Protein AF-A0A3D4PJE5-F1 (afdb_monomer_lite)

Radius of gyration: 30.34 Å; chains: 1; bounding box: 93×78×25 Å

Structure (mmCIF, N/CA/C/O backbone):
data_AF-A0A3D4PJE5-F1
#
_entry.id   AF-A0A3D4PJE5-F1
#
loop_
_atom_site.group_PDB
_atom_site.id
_atom_site.type_symbol
_atom_site.label_atom_id
_atom_site.label_alt_id
_atom_site.label_comp_id
_atom_site.label_asym_id
_atom_site.label_entity_id
_atom_site.label_seq_id
_atom_site.pdbx_PDB_ins_code
_atom_site.Cartn_x
_atom_site.Cartn_y
_atom_site.Cartn_z
_atom_site.occupancy
_atom_site.B_iso_or_equiv
_atom_site.auth_seq_id
_atom_site.auth_comp_id
_atom_site.auth_asym_id
_atom_site.auth_atom_id
_atom_site.pdbx_PDB_model_num
ATOM 1 N N . GLY A 1 1 ? 74.291 58.684 -6.060 1.00 41.53 1 GLY A N 1
ATOM 2 C CA . GLY A 1 1 ? 72.983 59.245 -6.450 1.00 41.53 1 GLY A CA 1
ATOM 3 C C . GLY A 1 1 ? 72.246 58.198 -7.257 1.00 41.53 1 GLY A C 1
ATOM 4 O O . GLY A 1 1 ? 72.909 57.486 -7.990 1.00 41.53 1 GLY A O 1
ATOM 5 N N . ALA A 1 2 ? 70.943 57.998 -7.144 1.00 45.75 2 ALA A N 1
ATOM 6 C CA . ALA A 1 2 ? 69.931 58.637 -6.315 1.00 45.75 2 ALA A CA 1
ATOM 7 C C . ALA A 1 2 ? 68.849 57.582 -6.023 1.00 45.75 2 ALA A C 1
ATOM 9 O O . ALA A 1 2 ? 68.500 56.800 -6.907 1.00 45.75 2 ALA A O 1
ATOM 10 N N . SER A 1 3 ? 68.371 57.553 -4.780 1.00 49.97 3 SER A N 1
ATOM 11 C CA . SER A 1 3 ? 67.239 56.747 -4.326 1.00 49.97 3 SER A CA 1
ATOM 12 C C . SER A 1 3 ? 65.953 57.196 -5.023 1.00 49.97 3 SER A C 1
ATOM 14 O O . SER A 1 3 ? 65.677 58.392 -5.069 1.00 49.97 3 SER A O 1
ATOM 16 N N . ALA A 1 4 ? 65.163 56.249 -5.529 1.00 51.97 4 ALA A N 1
ATOM 17 C CA . ALA A 1 4 ? 63.797 56.493 -5.981 1.00 51.97 4 ALA A CA 1
ATOM 18 C C . ALA A 1 4 ? 62.817 55.839 -4.996 1.00 51.97 4 ALA A C 1
ATOM 20 O O . ALA A 1 4 ? 62.747 54.618 -4.866 1.00 51.97 4 ALA A O 1
ATOM 21 N N . GLU A 1 5 ? 62.121 56.715 -4.279 1.00 53.19 5 GLU A N 1
ATOM 22 C CA . GLU A 1 5 ? 61.043 56.495 -3.321 1.00 53.19 5 GLU A CA 1
ATOM 23 C C . GLU A 1 5 ? 59.848 55.789 -3.993 1.00 53.19 5 GLU A C 1
ATOM 25 O O . GLU A 1 5 ? 59.276 56.310 -4.950 1.00 53.19 5 GLU A O 1
ATOM 30 N N . ALA A 1 6 ? 59.464 54.602 -3.517 1.00 53.84 6 ALA A N 1
ATOM 31 C CA . ALA A 1 6 ? 58.284 53.886 -4.004 1.00 53.84 6 ALA A CA 1
ATOM 32 C C . ALA A 1 6 ? 57.027 54.323 -3.224 1.00 53.84 6 ALA A C 1
ATOM 34 O O . ALA A 1 6 ? 56.931 54.113 -2.012 1.00 53.84 6 ALA A O 1
ATOM 35 N N . GLU A 1 7 ? 56.068 54.933 -3.927 1.00 56.06 7 GLU A N 1
ATOM 36 C CA . GLU A 1 7 ? 54.749 55.357 -3.435 1.00 56.06 7 GLU A CA 1
ATOM 37 C C . GLU A 1 7 ? 53.992 54.236 -2.694 1.00 56.06 7 GLU A C 1
ATOM 39 O O . GLU A 1 7 ? 53.817 53.131 -3.209 1.00 56.06 7 GLU A O 1
ATOM 44 N N . ARG A 1 8 ? 53.461 54.532 -1.496 1.00 62.19 8 ARG A N 1
ATOM 45 C CA . ARG A 1 8 ? 52.520 53.636 -0.799 1.00 62.19 8 ARG A CA 1
ATOM 46 C C . ARG A 1 8 ? 51.089 53.797 -1.341 1.00 62.19 8 ARG A C 1
ATOM 48 O O . ARG A 1 8 ? 50.614 54.928 -1.459 1.00 62.19 8 ARG A O 1
ATOM 55 N N . PRO A 1 9 ? 50.346 52.700 -1.573 1.00 57.44 9 PRO A N 1
ATOM 56 C CA . PRO A 1 9 ? 48.986 52.757 -2.106 1.00 57.44 9 PRO A CA 1
ATOM 57 C C . PRO A 1 9 ? 47.954 53.229 -1.062 1.00 57.44 9 PRO A C 1
ATOM 59 O O . PRO A 1 9 ? 47.949 52.783 0.085 1.00 57.44 9 PRO A O 1
ATOM 62 N N . ARG A 1 10 ? 47.040 54.120 -1.477 1.00 65.94 10 ARG A N 1
ATOM 63 C CA . ARG A 1 10 ? 45.881 54.580 -0.687 1.00 65.94 10 ARG A CA 1
ATOM 64 C C . ARG A 1 10 ? 44.842 53.461 -0.539 1.00 65.94 10 ARG A C 1
ATOM 66 O O . ARG A 1 10 ? 44.382 52.915 -1.538 1.00 65.94 10 ARG A O 1
ATOM 73 N N . HIS A 1 11 ? 44.416 53.177 0.692 1.00 56.47 11 HIS A N 1
ATOM 74 C CA . HIS A 1 11 ? 43.328 52.233 0.963 1.00 56.47 11 HIS A CA 1
ATOM 75 C C . HIS A 1 11 ? 41.948 52.866 0.683 1.00 56.47 11 HIS A C 1
ATOM 77 O O . HIS A 1 11 ? 41.691 53.982 1.145 1.00 56.47 11 HIS A O 1
ATOM 83 N N . PRO A 1 12 ? 41.042 52.182 -0.040 1.00 60.84 12 PRO A N 1
ATOM 84 C CA . PRO A 1 12 ? 39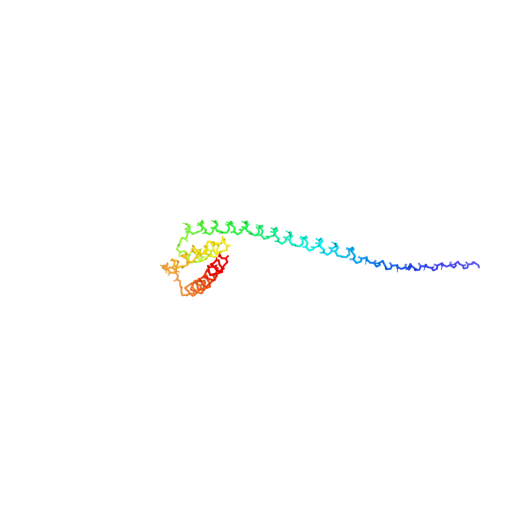.698 52.684 -0.303 1.00 60.84 12 PRO A CA 1
ATOM 85 C C . PRO A 1 12 ? 38.811 52.599 0.950 1.00 60.84 12 PRO A C 1
ATOM 87 O O . PRO A 1 12 ? 38.729 51.567 1.614 1.00 60.84 12 PRO A O 1
ATOM 90 N N . ARG A 1 13 ? 38.112 53.697 1.260 1.00 61.25 13 ARG A N 1
ATOM 91 C CA . ARG A 1 13 ? 37.075 53.763 2.298 1.00 61.25 13 ARG A CA 1
ATOM 92 C C . ARG A 1 13 ? 35.795 53.137 1.740 1.00 61.25 13 ARG A C 1
ATOM 94 O O . ARG A 1 13 ? 35.184 53.714 0.846 1.00 61.25 13 ARG A O 1
ATOM 101 N N . ILE A 1 14 ? 35.411 51.963 2.236 1.00 60.66 14 ILE A N 1
ATOM 102 C CA . ILE A 1 14 ? 34.176 51.289 1.814 1.00 60.66 14 ILE A CA 1
ATOM 103 C C . ILE A 1 14 ? 32.983 51.944 2.521 1.00 60.66 14 ILE A C 1
ATOM 105 O O . ILE A 1 14 ? 32.928 52.009 3.749 1.00 60.66 14 ILE A O 1
ATOM 109 N N . SER A 1 15 ? 32.046 52.461 1.729 1.00 60.25 15 SER A N 1
ATOM 110 C CA . SER A 1 15 ? 30.774 53.030 2.178 1.00 60.25 15 SER A CA 1
ATOM 111 C C . SER A 1 15 ? 29.750 51.909 2.356 1.00 60.25 15 SER A C 1
ATOM 113 O O . SER A 1 15 ? 29.440 51.203 1.398 1.00 60.25 15 SER A O 1
ATOM 115 N N . ASN A 1 16 ? 29.176 51.760 3.550 1.00 58.69 16 ASN A N 1
ATOM 116 C CA . ASN A 1 16 ? 28.095 50.801 3.775 1.00 58.69 16 ASN A CA 1
ATOM 117 C C . ASN A 1 16 ? 26.764 51.451 3.374 1.00 58.69 16 ASN A C 1
ATOM 119 O O . ASN A 1 16 ? 26.259 52.323 4.080 1.00 58.69 16 ASN A O 1
ATOM 123 N N . HIS A 1 17 ? 26.201 51.051 2.235 1.00 60.56 17 HIS A N 1
ATOM 124 C CA . HIS A 1 17 ? 24.864 51.478 1.826 1.00 60.56 17 HIS A CA 1
ATOM 125 C C . HIS A 1 17 ? 23.815 50.817 2.732 1.00 60.56 17 HIS A C 1
ATOM 127 O O . HIS A 1 17 ? 23.643 49.599 2.712 1.00 60.56 17 HIS A O 1
ATOM 133 N N . THR A 1 18 ? 23.110 51.611 3.538 1.00 61.50 18 THR A N 1
ATOM 134 C CA . THR A 1 18 ? 21.962 51.141 4.316 1.00 61.50 18 THR A CA 1
ATOM 135 C C . THR A 1 18 ? 20.780 50.919 3.371 1.00 61.50 18 THR A C 1
ATOM 137 O O . THR A 1 18 ? 20.267 51.847 2.747 1.00 61.50 18 THR A O 1
ATOM 140 N N . LEU A 1 19 ? 20.367 49.661 3.214 1.00 61.53 19 LEU A N 1
ATOM 141 C CA . LEU A 1 19 ? 19.192 49.295 2.422 1.00 61.53 19 LEU A CA 1
ATOM 142 C C . LEU A 1 19 ? 17.925 49.871 3.073 1.00 61.53 19 LEU A C 1
ATOM 144 O O . LEU A 1 19 ? 17.709 49.733 4.277 1.00 61.53 19 LEU A O 1
ATOM 148 N N . ASN A 1 20 ? 17.085 50.531 2.274 1.00 63.72 20 ASN A N 1
ATOM 149 C CA . ASN A 1 20 ? 15.861 51.181 2.736 1.00 63.72 20 ASN A CA 1
ATOM 150 C C . ASN A 1 20 ? 14.826 50.126 3.189 1.00 63.72 20 ASN A C 1
ATOM 152 O O . ASN A 1 20 ? 14.645 49.102 2.528 1.00 63.72 20 ASN A O 1
ATOM 156 N N . SER A 1 21 ? 14.106 50.372 4.286 1.00 63.75 21 SER A N 1
ATOM 157 C CA . SER A 1 21 ? 13.176 49.40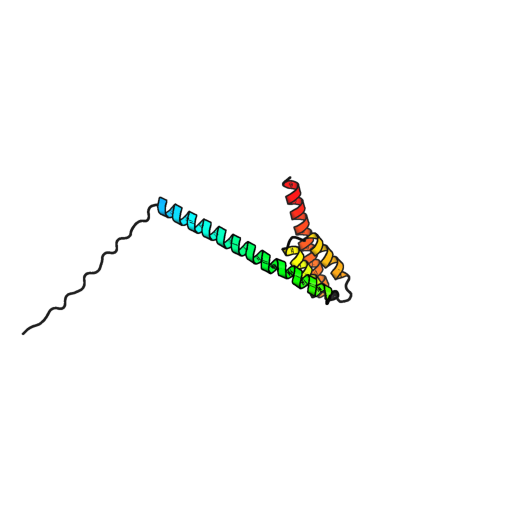1 4.895 1.00 63.75 21 SER A CA 1
ATOM 158 C C . SER A 1 21 ? 12.134 48.875 3.893 1.00 63.75 21 SER A C 1
ATOM 160 O O . SER A 1 21 ? 11.883 47.674 3.799 1.00 63.75 21 SER A O 1
ATOM 162 N N . GLN A 1 22 ? 11.622 49.755 3.026 1.00 65.81 22 GLN A N 1
ATOM 163 C CA . GLN A 1 22 ? 10.670 49.396 1.971 1.00 65.81 22 GLN A CA 1
ATOM 164 C C . GLN A 1 22 ? 11.260 48.437 0.921 1.00 65.81 22 GLN A C 1
ATOM 166 O O . GLN A 1 22 ? 10.561 47.552 0.427 1.00 65.81 22 GLN A O 1
ATOM 171 N N . THR A 1 23 ? 12.546 48.581 0.582 1.00 70.88 23 THR A N 1
ATOM 172 C CA . THR A 1 23 ? 13.227 47.651 -0.333 1.00 70.88 23 THR A CA 1
ATOM 173 C C . THR A 1 23 ? 13.439 46.281 0.307 1.00 70.88 23 THR A C 1
ATOM 175 O O . THR A 1 23 ? 13.254 45.271 -0.368 1.00 70.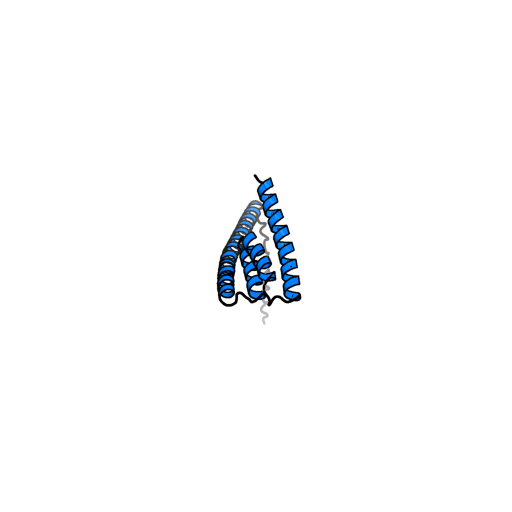88 23 THR A O 1
ATOM 178 N N . SER A 1 24 ? 13.698 46.227 1.616 1.00 69.69 24 SER A N 1
ATOM 179 C CA . SER A 1 24 ? 13.847 44.973 2.365 1.00 69.69 24 SER A CA 1
ATOM 180 C C . SER A 1 24 ? 12.547 44.163 2.410 1.00 69.69 24 SER A C 1
ATOM 182 O O . SER A 1 24 ? 12.573 42.959 2.165 1.00 69.69 24 SER A O 1
ATOM 184 N N . PHE A 1 25 ? 11.396 44.816 2.624 1.00 77.62 25 PHE A N 1
ATOM 185 C CA . PHE A 1 25 ? 10.089 44.143 2.587 1.00 77.62 25 PHE A CA 1
ATOM 186 C C . PHE A 1 25 ? 9.761 43.558 1.211 1.00 77.62 25 PHE A C 1
ATOM 188 O O . PHE A 1 25 ? 9.273 42.434 1.117 1.00 77.62 25 PHE A O 1
ATOM 195 N N . ARG A 1 26 ? 10.051 44.291 0.130 1.00 78.06 26 ARG A N 1
ATOM 196 C CA . ARG A 1 26 ? 9.803 43.808 -1.239 1.00 78.06 26 ARG A CA 1
ATOM 197 C C . ARG A 1 26 ? 10.685 42.611 -1.580 1.00 78.06 26 ARG A C 1
ATOM 199 O O . ARG A 1 26 ? 10.188 41.653 -2.160 1.00 78.06 26 ARG A O 1
ATOM 206 N N . ILE A 1 27 ? 11.959 42.644 -1.184 1.00 80.31 27 ILE A N 1
ATOM 207 C CA . ILE A 1 27 ? 12.875 41.509 -1.357 1.00 80.31 27 ILE A CA 1
ATOM 208 C C . ILE A 1 27 ? 12.357 40.293 -0.580 1.00 80.31 27 ILE A C 1
ATOM 210 O O . ILE A 1 27 ? 12.251 39.217 -1.160 1.00 80.31 27 ILE A O 1
ATOM 214 N N . ALA A 1 28 ? 11.951 40.468 0.682 1.00 79.06 28 ALA A N 1
ATOM 215 C CA . ALA A 1 28 ? 11.410 39.386 1.507 1.00 79.06 28 ALA A CA 1
ATOM 216 C C . ALA A 1 28 ? 10.103 38.787 0.950 1.00 79.06 28 ALA A C 1
ATOM 218 O O . ALA A 1 28 ? 9.894 37.574 1.006 1.00 79.06 28 ALA A O 1
ATOM 219 N N . ALA A 1 29 ? 9.222 39.613 0.384 1.00 83.62 29 ALA A N 1
ATOM 220 C CA . ALA A 1 29 ? 7.987 39.143 -0.239 1.00 83.62 29 ALA A CA 1
ATOM 221 C C . ALA A 1 29 ? 8.266 38.331 -1.514 1.00 83.62 29 ALA A C 1
ATOM 223 O O . ALA A 1 29 ? 7.678 37.269 -1.713 1.00 83.62 29 ALA A O 1
ATOM 224 N N . VAL A 1 30 ? 9.197 38.798 -2.354 1.00 89.56 30 VAL A N 1
ATOM 225 C CA . VAL A 1 30 ? 9.598 38.091 -3.579 1.00 89.56 30 VAL A CA 1
ATOM 226 C C . VAL A 1 30 ? 10.250 36.753 -3.248 1.00 89.56 30 VAL A C 1
ATOM 228 O O . VAL A 1 30 ? 9.892 35.747 -3.856 1.00 89.56 30 VAL 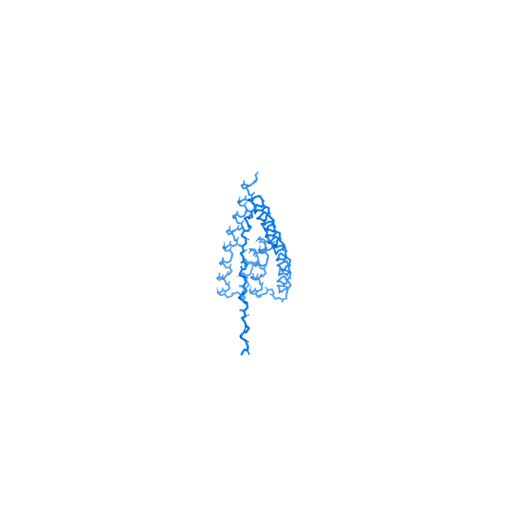A O 1
ATOM 231 N N . THR A 1 31 ? 11.159 36.706 -2.270 1.00 87.88 31 THR A N 1
ATOM 232 C CA . THR A 1 31 ? 11.795 35.444 -1.867 1.00 87.88 31 THR A CA 1
ATOM 233 C C . THR A 1 31 ? 10.780 34.463 -1.292 1.00 87.88 31 THR A C 1
ATOM 235 O O . THR A 1 31 ? 10.789 33.297 -1.677 1.00 87.88 31 THR A O 1
ATOM 238 N N . SER A 1 32 ? 9.856 34.929 -0.448 1.00 87.69 32 SER A N 1
ATOM 239 C CA . SER A 1 32 ? 8.789 34.088 0.112 1.00 87.69 32 SER A CA 1
ATOM 240 C C . SER A 1 32 ? 7.878 33.522 -0.981 1.00 87.69 32 SER A C 1
ATOM 242 O O . SER A 1 32 ? 7.601 32.324 -0.996 1.00 87.69 32 SER A O 1
ATOM 244 N N . GLY A 1 33 ? 7.467 34.354 -1.943 1.00 92.31 33 GLY A N 1
ATOM 245 C CA . GLY A 1 33 ? 6.680 33.908 -3.094 1.00 92.31 33 GLY A CA 1
ATOM 246 C C . GLY A 1 33 ? 7.420 32.870 -3.939 1.00 92.31 33 GLY A C 1
ATOM 247 O O . GLY A 1 33 ? 6.831 31.867 -4.337 1.00 92.31 33 GLY A O 1
ATOM 248 N N . LEU A 1 34 ? 8.726 33.060 -4.154 1.00 92.19 34 LEU A N 1
ATOM 249 C CA . LEU A 1 34 ? 9.553 32.107 -4.891 1.00 92.19 34 LEU A CA 1
ATOM 250 C C . LEU A 1 34 ? 9.632 30.752 -4.175 1.00 92.19 34 LEU A C 1
ATOM 252 O O . LEU A 1 34 ? 9.500 29.719 -4.823 1.00 92.19 34 LEU A O 1
ATOM 256 N N . VAL A 1 35 ? 9.803 30.754 -2.849 1.00 92.69 35 VAL A N 1
ATOM 257 C CA . VAL A 1 35 ? 9.836 29.530 -2.032 1.00 92.69 35 VAL A CA 1
ATOM 258 C C . VAL A 1 35 ? 8.502 28.788 -2.101 1.00 92.69 35 VAL A C 1
ATOM 260 O O . VAL A 1 35 ? 8.489 27.577 -2.294 1.00 92.69 35 VAL A O 1
ATOM 263 N N . VAL A 1 36 ? 7.371 29.491 -2.002 1.00 92.50 36 VAL A N 1
ATOM 264 C CA . VAL A 1 36 ? 6.047 28.858 -2.119 1.00 92.50 36 VAL A CA 1
ATOM 265 C C . VAL A 1 36 ? 5.853 28.240 -3.506 1.00 92.50 36 VAL A C 1
ATOM 267 O O . VAL A 1 36 ? 5.374 27.110 -3.613 1.00 92.50 36 VAL A O 1
ATOM 270 N N . LEU A 1 37 ? 6.252 28.941 -4.570 1.00 90.31 37 LEU A N 1
ATOM 271 C CA . LEU A 1 37 ? 6.135 28.444 -5.942 1.00 90.31 37 LEU A CA 1
ATOM 272 C C . LEU A 1 37 ? 7.005 27.208 -6.188 1.00 90.31 37 LEU A C 1
ATOM 274 O O . LEU A 1 37 ? 6.525 26.237 -6.774 1.00 90.31 37 LEU A O 1
ATOM 278 N N . THR A 1 38 ? 8.257 27.207 -5.723 1.00 86.12 38 THR A N 1
ATOM 279 C CA . THR A 1 38 ? 9.143 26.046 -5.882 1.00 86.12 38 THR A CA 1
ATOM 280 C C . THR A 1 38 ? 8.635 24.852 -5.088 1.00 86.12 38 THR A C 1
ATOM 282 O O . THR A 1 38 ? 8.580 23.748 -5.627 1.00 86.12 38 THR A O 1
ATOM 285 N N . TYR A 1 39 ? 8.179 25.062 -3.853 1.00 85.94 39 TYR A N 1
ATOM 286 C CA . TYR A 1 39 ? 7.612 23.991 -3.036 1.00 85.94 39 TYR A CA 1
ATOM 287 C C . TYR A 1 39 ? 6.335 23.411 -3.657 1.00 85.94 39 TYR A C 1
ATOM 289 O O . TYR A 1 39 ? 6.161 22.195 -3.706 1.00 85.94 39 TYR A O 1
ATOM 297 N N . SER A 1 40 ? 5.478 24.269 -4.216 1.00 82.81 40 SER A N 1
ATOM 298 C CA . SER A 1 40 ? 4.264 23.852 -4.928 1.00 82.81 40 SER A CA 1
ATOM 299 C C . SER A 1 40 ? 4.595 23.045 -6.188 1.00 82.81 40 SER A C 1
ATOM 301 O O . SER A 1 40 ? 3.991 22.003 -6.433 1.00 82.81 40 SER A O 1
ATOM 303 N N . ALA A 1 41 ? 5.592 23.470 -6.968 1.00 79.88 41 ALA A N 1
ATOM 304 C CA . ALA A 1 41 ? 6.036 22.743 -8.156 1.00 79.88 41 ALA A CA 1
ATOM 305 C C . ALA A 1 41 ? 6.630 21.369 -7.805 1.00 79.88 41 ALA A C 1
ATOM 307 O O . ALA A 1 41 ? 6.305 20.374 -8.455 1.00 79.88 41 ALA A O 1
ATOM 308 N N . ILE A 1 42 ? 7.447 21.296 -6.749 1.00 79.38 42 ILE A N 1
ATOM 309 C CA . ILE A 1 42 ? 7.987 20.033 -6.228 1.00 79.38 42 ILE A CA 1
ATOM 310 C C . ILE A 1 42 ? 6.844 19.124 -5.760 1.00 79.38 42 ILE A C 1
ATOM 312 O O . ILE A 1 42 ? 6.840 17.941 -6.089 1.00 79.38 42 ILE A O 1
ATOM 316 N N . SER A 1 43 ? 5.846 19.668 -5.061 1.00 72.94 43 SER A N 1
ATOM 317 C CA . SER A 1 43 ? 4.669 18.920 -4.604 1.00 72.94 43 SER A CA 1
ATOM 318 C C . SER A 1 43 ? 3.882 18.306 -5.772 1.00 72.94 43 SER A C 1
ATOM 320 O O . SER A 1 43 ? 3.552 17.119 -5.745 1.00 72.94 43 SER A O 1
ATOM 322 N N . VAL A 1 44 ? 3.671 19.062 -6.855 1.00 73.25 44 VAL A N 1
ATOM 323 C CA . VAL A 1 44 ? 2.992 18.565 -8.064 1.00 73.25 44 VAL A CA 1
ATOM 324 C C . VAL A 1 44 ? 3.834 17.523 -8.813 1.00 73.25 44 VAL A C 1
ATOM 326 O O . VAL A 1 44 ? 3.298 16.512 -9.267 1.00 73.25 44 VAL A O 1
ATOM 329 N N . GLN A 1 45 ? 5.150 17.720 -8.932 1.00 63.94 45 GLN A N 1
ATOM 330 C CA . GLN A 1 45 ? 6.031 16.744 -9.586 1.00 63.94 45 GLN A CA 1
ATOM 331 C C . GLN A 1 45 ? 6.126 15.435 -8.807 1.00 63.94 45 GLN A C 1
ATOM 333 O O . GLN A 1 45 ? 6.055 14.364 -9.415 1.00 63.94 45 GLN A O 1
ATOM 338 N N . GLN A 1 46 ? 6.216 15.513 -7.478 1.00 60.78 46 GLN A N 1
ATOM 339 C CA . GLN A 1 46 ? 6.136 14.342 -6.614 1.00 60.78 46 GLN A CA 1
ATOM 340 C C . GLN A 1 46 ? 4.845 13.570 -6.896 1.00 60.78 46 GLN A C 1
ATOM 342 O O . GLN A 1 46 ? 4.910 12.371 -7.153 1.00 60.78 46 GLN A O 1
ATOM 347 N N . MET A 1 47 ? 3.697 14.249 -7.000 1.00 59.28 47 MET A N 1
ATOM 348 C CA . MET A 1 47 ? 2.420 13.614 -7.350 1.00 59.28 47 MET A CA 1
ATOM 349 C C . MET A 1 47 ? 2.487 12.783 -8.649 1.00 59.28 47 MET A C 1
ATOM 351 O O . MET A 1 47 ? 1.872 11.723 -8.729 1.00 59.28 47 MET A O 1
ATOM 355 N N . SER A 1 48 ? 3.252 13.215 -9.661 1.00 61.16 48 SER A N 1
ATOM 356 C CA . SER A 1 48 ? 3.389 12.481 -10.932 1.00 61.16 48 SER A CA 1
ATOM 357 C C . SER A 1 48 ? 4.215 11.194 -10.813 1.00 61.16 48 SER A C 1
ATOM 359 O O . SER A 1 48 ? 3.831 10.167 -11.374 1.00 61.16 48 SER A O 1
ATOM 361 N N . VAL A 1 49 ? 5.306 11.222 -10.039 1.00 60.91 49 VAL A N 1
ATOM 362 C CA . VAL A 1 49 ? 6.148 10.044 -9.777 1.00 60.91 49 VAL A CA 1
ATOM 363 C C . VAL A 1 49 ? 5.367 9.029 -8.943 1.00 60.91 49 VAL A C 1
ATOM 365 O O . VAL A 1 49 ? 5.373 7.840 -9.250 1.00 60.91 49 VAL A O 1
ATOM 368 N N . TRP A 1 50 ? 4.601 9.500 -7.956 1.00 57.59 50 TRP A N 1
ATOM 369 C CA . TRP A 1 50 ? 3.769 8.647 -7.106 1.00 57.59 50 TRP A CA 1
ATOM 370 C C . TRP A 1 50 ? 2.533 8.082 -7.824 1.00 57.59 50 TRP A C 1
ATOM 372 O O . TRP A 1 50 ? 2.124 6.959 -7.539 1.00 57.59 50 TRP A O 1
ATOM 382 N N . ARG A 1 51 ? 1.970 8.800 -8.808 1.00 62.25 51 ARG A N 1
ATOM 383 C CA . ARG A 1 51 ? 0.890 8.275 -9.666 1.00 62.25 51 ARG A CA 1
ATOM 384 C C . ARG A 1 51 ? 1.360 7.117 -10.549 1.00 62.25 51 ARG A C 1
ATOM 386 O O . ARG A 1 51 ? 0.568 6.237 -10.870 1.00 62.25 51 ARG A O 1
ATOM 393 N N . ASN A 1 52 ? 2.639 7.096 -10.918 1.00 72.81 52 ASN A N 1
ATOM 394 C CA . ASN A 1 52 ? 3.229 5.948 -11.608 1.00 72.81 52 ASN A CA 1
ATOM 395 C C . ASN A 1 52 ? 3.473 4.771 -10.656 1.00 72.81 52 ASN A C 1
ATOM 397 O O . ASN A 1 52 ? 3.403 3.623 -11.083 1.00 72.81 52 ASN A O 1
ATOM 401 N N . ASP A 1 53 ? 3.703 5.043 -9.373 1.00 81.62 53 ASP A N 1
ATOM 402 C CA . ASP A 1 53 ? 3.952 4.024 -8.353 1.00 81.62 53 ASP A CA 1
ATOM 403 C C . ASP A 1 53 ? 2.717 3.124 -8.156 1.00 81.62 53 ASP A C 1
ATOM 405 O O . ASP A 1 53 ? 2.828 1.900 -8.140 1.00 81.62 53 ASP A O 1
ATOM 409 N N . SER A 1 54 ? 1.507 3.697 -8.121 1.00 85.00 54 SER A N 1
ATOM 410 C CA . SER A 1 54 ? 0.275 2.895 -8.056 1.00 85.00 54 SER A CA 1
ATOM 411 C C . SER A 1 54 ? 0.054 2.053 -9.316 1.00 85.00 54 SER A C 1
ATOM 413 O O . SER A 1 54 ? -0.367 0.903 -9.209 1.00 85.00 54 SER A O 1
ATOM 415 N N . ALA A 1 55 ? 0.386 2.569 -10.504 1.00 89.06 55 ALA A N 1
ATOM 416 C CA . ALA A 1 55 ? 0.312 1.809 -11.753 1.00 89.06 55 ALA A CA 1
ATOM 417 C C . ALA A 1 55 ? 1.327 0.651 -11.793 1.00 89.06 55 ALA A C 1
ATOM 419 O O . ALA A 1 55 ? 0.976 -0.457 -12.203 1.00 89.06 55 ALA A O 1
ATOM 420 N N . LEU A 1 56 ? 2.553 0.887 -11.317 1.00 91.62 56 LEU A N 1
ATOM 421 C CA . LEU A 1 56 ? 3.599 -0.127 -11.195 1.00 91.62 56 LEU A CA 1
ATOM 422 C C . LEU A 1 56 ? 3.155 -1.265 -10.274 1.00 91.62 56 LEU A C 1
ATOM 424 O O . LEU A 1 56 ? 3.182 -2.431 -10.668 1.00 91.62 56 LEU A O 1
ATOM 428 N N . TRP A 1 57 ? 2.704 -0.933 -9.064 1.00 95.31 57 TRP A N 1
ATOM 429 C CA . TRP A 1 57 ? 2.283 -1.939 -8.093 1.00 95.31 57 TRP A CA 1
ATOM 430 C C . TRP A 1 57 ? 0.980 -2.632 -8.487 1.00 95.31 57 TRP A C 1
ATOM 432 O O . TRP A 1 57 ? 0.829 -3.827 -8.235 1.00 95.31 57 TRP A O 1
ATOM 442 N N . LYS A 1 58 ? 0.089 -1.943 -9.209 1.00 94.88 58 LYS A N 1
ATOM 443 C CA . LYS A 1 58 ? -1.065 -2.570 -9.858 1.00 94.88 58 LYS A CA 1
ATOM 444 C C . LYS A 1 58 ? -0.629 -3.658 -10.826 1.00 94.88 58 LYS A C 1
ATOM 446 O O . LYS A 1 58 ? -1.106 -4.784 -10.711 1.00 94.88 58 LYS A O 1
ATOM 451 N N . GLN A 1 59 ? 0.288 -3.351 -11.739 1.00 95.50 59 GLN A N 1
ATOM 452 C CA . GLN A 1 59 ? 0.804 -4.338 -12.683 1.00 95.50 59 GLN A CA 1
ATOM 453 C C . GLN A 1 59 ? 1.527 -5.483 -11.958 1.00 95.50 59 GLN A C 1
ATOM 455 O O . GLN A 1 59 ? 1.272 -6.648 -12.253 1.00 95.50 59 GLN A O 1
ATOM 460 N N . ALA A 1 60 ? 2.364 -5.180 -10.964 1.00 96.38 60 ALA A N 1
ATOM 461 C CA . ALA A 1 60 ? 3.039 -6.200 -10.164 1.00 96.38 60 ALA A CA 1
ATOM 462 C C . ALA A 1 60 ? 2.036 -7.135 -9.464 1.00 96.38 60 ALA A C 1
ATOM 464 O O . ALA A 1 60 ? 2.214 -8.349 -9.485 1.00 96.38 60 ALA A O 1
ATOM 465 N N . SER A 1 61 ? 0.940 -6.593 -8.923 1.00 97.00 61 SER A N 1
ATOM 466 C CA . SER A 1 61 ? -0.112 -7.384 -8.269 1.00 97.00 61 SER A CA 1
ATOM 467 C C . SER A 1 61 ? -0.893 -8.287 -9.225 1.00 97.00 61 SER A C 1
ATOM 469 O O . SER A 1 61 ? -1.476 -9.269 -8.784 1.00 97.00 61 SER A O 1
ATOM 471 N N . GLN A 1 62 ? -0.905 -7.981 -10.526 1.00 96.56 62 GLN A N 1
ATOM 472 C CA . GLN A 1 62 ? -1.505 -8.849 -11.544 1.00 96.56 62 GLN A CA 1
ATOM 473 C C . GLN A 1 62 ? -0.587 -10.017 -11.907 1.00 96.56 62 GLN A C 1
ATOM 475 O O . GLN A 1 62 ? -1.071 -11.103 -12.205 1.00 96.56 62 GLN A O 1
ATOM 480 N N . VAL A 1 63 ? 0.729 -9.789 -11.891 1.00 97.62 63 VAL A N 1
ATOM 481 C CA . VAL A 1 63 ? 1.737 -10.811 -12.208 1.00 97.62 63 VAL A CA 1
ATOM 482 C C . VAL A 1 63 ? 1.989 -11.735 -11.016 1.00 97.62 63 VAL A C 1
ATOM 484 O O . VAL A 1 63 ? 2.202 -12.928 -11.201 1.00 97.62 63 VAL A O 1
ATOM 487 N N . SER A 1 64 ? 1.970 -11.192 -9.799 1.00 97.00 64 SER A N 1
ATOM 488 C CA . SER A 1 64 ? 2.282 -11.924 -8.567 1.00 97.00 64 SER A CA 1
ATOM 489 C C . SER A 1 64 ? 1.305 -11.556 -7.444 1.00 97.00 64 SER A C 1
ATOM 491 O O . SER A 1 64 ? 1.692 -10.903 -6.467 1.00 97.00 64 SER A O 1
ATOM 493 N N . PRO A 1 65 ? 0.016 -11.919 -7.590 1.00 96.38 65 PRO A N 1
ATOM 494 C CA . PRO A 1 65 ? -1.030 -11.571 -6.628 1.00 96.38 65 PRO A CA 1
ATOM 495 C C . PRO A 1 65 ? -0.810 -12.176 -5.236 1.00 96.38 65 PRO A C 1
ATOM 497 O O . PRO A 1 65 ? -1.266 -11.611 -4.245 1.00 96.38 65 PRO A O 1
ATOM 500 N N . GLU A 1 66 ? -0.108 -13.298 -5.149 1.00 95.88 66 GLU A N 1
ATOM 501 C CA . GLU A 1 66 ? 0.122 -14.067 -3.930 1.00 95.88 66 GLU A CA 1
ATOM 502 C C . GLU A 1 66 ? 1.298 -13.564 -3.085 1.00 95.88 66 GLU A C 1
ATOM 504 O O . GLU A 1 66 ? 1.505 -14.060 -1.979 1.00 95.88 66 GLU A O 1
ATOM 509 N N . LEU A 1 67 ? 2.091 -12.611 -3.590 1.00 97.19 67 LEU A N 1
ATOM 510 C CA . LEU A 1 67 ? 3.243 -12.075 -2.869 1.00 97.19 67 LEU A CA 1
ATOM 511 C C . LEU A 1 67 ? 2.808 -11.012 -1.847 1.00 97.19 67 LEU A C 1
ATOM 513 O O . LEU A 1 67 ? 2.368 -9.931 -2.255 1.00 97.19 67 LEU A O 1
ATOM 517 N N . PRO A 1 68 ? 3.013 -11.237 -0.532 1.00 97.44 68 PRO A N 1
ATOM 518 C CA . PRO A 1 68 ? 2.619 -10.278 0.502 1.00 97.44 68 PRO A CA 1
ATOM 519 C C . PRO A 1 68 ? 3.242 -8.895 0.296 1.00 97.44 68 PRO A C 1
ATOM 521 O O . PRO A 1 68 ? 2.547 -7.880 0.315 1.00 97.44 68 PRO A O 1
ATOM 524 N N . VAL A 1 69 ? 4.543 -8.849 -0.008 1.00 96.62 69 VAL A N 1
ATOM 525 C CA . VAL A 1 69 ? 5.260 -7.590 -0.255 1.00 96.62 69 VAL A CA 1
ATOM 526 C C . VAL A 1 69 ? 4.638 -6.773 -1.390 1.00 96.62 69 VAL A C 1
ATOM 528 O O . VAL A 1 69 ? 4.568 -5.551 -1.292 1.00 96.62 69 VAL A O 1
ATOM 531 N N . VAL A 1 70 ? 4.135 -7.427 -2.442 1.00 97.50 70 VAL A N 1
ATOM 532 C CA . VAL A 1 70 ? 3.499 -6.744 -3.575 1.00 97.50 70 VAL A CA 1
ATOM 533 C C . VAL A 1 70 ? 2.182 -6.115 -3.137 1.00 97.50 70 VAL A C 1
ATOM 535 O O . VAL A 1 70 ? 1.942 -4.942 -3.423 1.00 97.50 70 VAL A O 1
ATOM 538 N N . GLN A 1 71 ? 1.354 -6.852 -2.394 1.00 98.00 71 GLN A N 1
ATOM 539 C CA . GLN A 1 71 ? 0.087 -6.318 -1.890 1.00 98.00 71 GLN A CA 1
ATOM 540 C C . GLN A 1 71 ? 0.297 -5.172 -0.900 1.00 98.00 71 GLN A C 1
ATOM 542 O O . GLN A 1 71 ? -0.412 -4.168 -0.964 1.00 98.00 71 GLN A O 1
ATOM 547 N N . TYR A 1 72 ? 1.305 -5.284 -0.035 1.00 98.31 72 TYR A N 1
ATOM 548 C CA . TYR A 1 72 ? 1.655 -4.237 0.917 1.00 98.31 72 TYR A CA 1
ATOM 549 C C . TYR A 1 72 ? 2.079 -2.947 0.216 1.00 98.31 72 TYR A C 1
ATOM 551 O O . TYR A 1 72 ? 1.536 -1.877 0.487 1.00 98.31 72 TYR A O 1
ATOM 559 N N . GLN A 1 73 ? 3.018 -3.041 -0.727 1.00 97.44 73 GLN A N 1
ATOM 560 C CA . GLN A 1 73 ? 3.514 -1.873 -1.454 1.00 97.44 73 GLN A CA 1
ATOM 561 C C . GLN A 1 73 ? 2.427 -1.233 -2.318 1.00 97.44 73 GLN A C 1
ATOM 563 O O . GLN A 1 73 ? 2.340 -0.004 -2.396 1.00 97.44 73 GLN A O 1
ATOM 568 N N . TYR A 1 74 ? 1.543 -2.046 -2.900 1.00 97.38 74 TYR A N 1
ATOM 569 C CA . TYR A 1 74 ? 0.401 -1.519 -3.627 1.00 97.38 74 TYR A CA 1
ATOM 570 C C . TYR A 1 74 ? -0.555 -0.757 -2.697 1.00 97.38 74 TYR A C 1
ATOM 572 O O . TYR A 1 74 ? -0.936 0.370 -3.012 1.00 97.38 74 TYR A O 1
ATOM 580 N N . ALA A 1 75 ? -0.850 -1.283 -1.507 1.00 97.75 75 ALA A N 1
ATOM 581 C CA . ALA A 1 75 ? -1.684 -0.577 -0.537 1.00 97.75 75 ALA A CA 1
ATOM 582 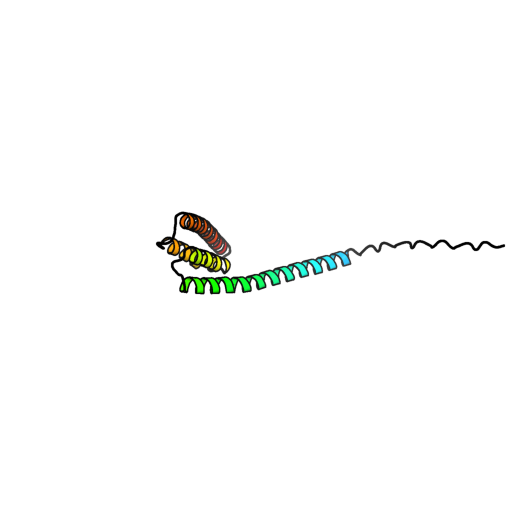C C . ALA A 1 75 ? -1.051 0.755 -0.097 1.00 97.75 75 ALA A C 1
ATOM 584 O O . ALA A 1 75 ? -1.740 1.769 0.018 1.00 97.75 75 ALA A O 1
ATOM 585 N N . LEU A 1 76 ? 0.275 0.797 0.087 1.00 97.00 76 LEU A N 1
ATOM 586 C CA . LEU A 1 76 ? 0.983 2.050 0.367 1.00 97.00 76 LEU A CA 1
ATOM 587 C C . LEU A 1 76 ? 0.863 3.055 -0.786 1.00 97.00 76 LEU A C 1
ATOM 589 O O . LEU A 1 76 ? 0.784 4.261 -0.544 1.00 97.00 76 LEU A O 1
ATOM 593 N N . ALA A 1 77 ? 0.903 2.595 -2.037 1.00 95.06 77 ALA A N 1
ATOM 594 C CA . ALA A 1 77 ? 0.715 3.457 -3.201 1.00 95.06 77 ALA A CA 1
ATOM 595 C C . ALA A 1 77 ? -0.716 4.004 -3.279 1.00 95.06 77 ALA A C 1
ATOM 597 O O . ALA A 1 77 ? -0.882 5.214 -3.413 1.00 95.06 77 ALA A O 1
ATOM 598 N N . GLU A 1 78 ? -1.726 3.148 -3.104 1.00 95.25 78 GLU A N 1
ATOM 599 C CA . GLU A 1 78 ? -3.142 3.541 -3.064 1.00 95.25 78 GLU A CA 1
ATOM 600 C C . GLU A 1 78 ? -3.402 4.595 -1.980 1.00 95.25 78 GLU A C 1
ATOM 602 O O . GLU A 1 78 ? -3.992 5.641 -2.263 1.00 95.25 78 GLU A O 1
ATOM 607 N N . TRP A 1 79 ? -2.868 4.382 -0.772 1.00 96.06 79 TRP A N 1
ATOM 608 C CA . TRP A 1 79 ? -2.999 5.324 0.340 1.00 96.06 79 TRP A CA 1
ATOM 609 C C . TRP A 1 79 ? -2.430 6.704 0.005 1.00 96.06 79 TRP A C 1
ATOM 611 O O . TRP A 1 79 ? -3.081 7.722 0.233 1.00 96.06 79 TRP A O 1
ATOM 621 N N . ARG A 1 80 ? -1.222 6.747 -0.569 1.00 90.56 80 ARG A N 1
ATOM 622 C CA . ARG A 1 80 ? -0.559 8.002 -0.959 1.00 90.56 80 ARG A CA 1
ATOM 623 C C . ARG A 1 80 ? -1.322 8.756 -2.043 1.00 90.56 80 ARG A C 1
ATOM 625 O O . ARG A 1 80 ? -1.269 9.980 -2.068 1.00 90.56 80 ARG A O 1
ATOM 632 N N . THR A 1 81 ? -2.027 8.046 -2.922 1.00 89.38 81 THR A N 1
ATOM 633 C CA . THR A 1 81 ? -2.848 8.654 -3.978 1.00 89.38 81 THR A CA 1
ATOM 634 C C . THR A 1 81 ? -4.254 9.055 -3.524 1.00 89.38 81 THR A C 1
ATOM 636 O O . THR A 1 81 ? -5.017 9.563 -4.337 1.00 89.38 81 THR A O 1
ATOM 639 N N . GLY A 1 82 ? -4.596 8.867 -2.244 1.00 91.94 82 GLY A N 1
ATOM 640 C CA . GLY A 1 82 ? -5.904 9.228 -1.683 1.00 91.94 82 GLY A CA 1
ATOM 641 C C . GLY A 1 82 ? -6.962 8.125 -1.771 1.00 91.94 82 GLY A C 1
ATOM 642 O O . GLY A 1 82 ? -8.075 8.295 -1.278 1.00 91.94 82 GLY A O 1
ATOM 643 N N . GLU A 1 83 ? -6.614 6.962 -2.322 1.00 94.50 83 GLU A N 1
ATOM 644 C CA . GLU A 1 83 ? -7.485 5.787 -2.426 1.00 94.50 83 GLU A CA 1
ATOM 645 C C . GLU A 1 83 ? -7.506 5.022 -1.087 1.00 94.50 83 GLU A C 1
ATOM 647 O O . GLU A 1 83 ? -7.220 3.827 -1.004 1.00 94.50 83 GLU A O 1
ATOM 652 N N . HIS A 1 84 ? -7.795 5.737 0.005 1.00 96.81 84 HIS A N 1
ATOM 653 C CA . HIS A 1 84 ? -7.618 5.271 1.383 1.00 96.81 84 HIS A CA 1
ATOM 654 C C . HIS A 1 84 ? -8.410 3.998 1.698 1.00 96.81 84 HIS A C 1
ATOM 656 O O . HIS A 1 84 ? -7.881 3.071 2.311 1.00 96.81 84 HIS A O 1
ATOM 662 N N . GLN A 1 85 ? -9.661 3.925 1.238 1.00 98.00 85 GLN A N 1
ATOM 663 C CA . GLN A 1 85 ? -10.493 2.741 1.436 1.00 98.00 85 GLN A CA 1
ATOM 664 C C . GLN A 1 85 ? -9.942 1.528 0.672 1.00 98.00 85 GLN A C 1
ATOM 666 O O . GLN A 1 85 ? -9.912 0.429 1.221 1.00 98.00 85 GLN A O 1
ATOM 671 N N . ALA A 1 86 ? -9.472 1.724 -0.566 1.00 97.31 86 ALA A N 1
ATOM 672 C CA . ALA A 1 86 ? -8.892 0.649 -1.370 1.00 97.31 86 ALA A CA 1
ATOM 673 C C . ALA A 1 86 ? -7.623 0.088 -0.713 1.00 97.31 86 ALA A C 1
ATOM 675 O O . ALA A 1 86 ? -7.489 -1.129 -0.588 1.00 97.31 86 ALA A O 1
ATOM 676 N N . ALA A 1 87 ? -6.761 0.968 -0.196 1.00 98.25 87 ALA A N 1
ATOM 677 C CA . ALA A 1 87 ? -5.554 0.582 0.526 1.00 98.25 87 ALA A CA 1
ATOM 678 C C . ALA A 1 87 ? -5.854 -0.286 1.762 1.00 98.25 87 ALA A C 1
ATOM 680 O O . ALA A 1 87 ? -5.201 -1.310 1.974 1.00 98.25 87 ALA A O 1
ATOM 681 N N . ILE A 1 88 ? -6.856 0.098 2.565 1.00 98.69 88 ILE A N 1
ATOM 682 C CA . ILE A 1 88 ? -7.293 -0.677 3.738 1.00 98.69 88 ILE A CA 1
ATOM 683 C C . ILE A 1 88 ? -7.785 -2.057 3.298 1.00 98.69 88 ILE A C 1
ATOM 685 O O . ILE A 1 88 ? -7.276 -3.072 3.773 1.00 98.69 88 ILE A O 1
ATOM 689 N N . THR A 1 89 ? -8.717 -2.105 2.345 1.00 98.50 89 THR A N 1
ATOM 690 C CA . THR A 1 89 ? -9.274 -3.367 1.841 1.00 98.50 89 THR A CA 1
ATOM 691 C C . THR A 1 89 ? -8.196 -4.273 1.245 1.00 98.50 89 THR A C 1
ATOM 693 O O . THR A 1 89 ? -8.243 -5.490 1.417 1.00 98.50 89 THR A O 1
ATOM 696 N N . ARG A 1 90 ? -7.183 -3.709 0.581 1.00 97.88 90 ARG A N 1
ATOM 697 C CA . ARG A 1 90 ? -6.073 -4.491 0.035 1.00 97.88 90 ARG A CA 1
ATOM 698 C C . ARG A 1 90 ? -5.269 -5.192 1.120 1.00 97.88 90 ARG A C 1
ATOM 700 O O . ARG A 1 90 ? -5.006 -6.382 0.976 1.00 97.88 90 ARG A O 1
ATOM 707 N N . LEU A 1 91 ? -4.899 -4.492 2.192 1.00 98.56 91 LEU A N 1
ATOM 708 C CA . LEU A 1 91 ? -4.168 -5.105 3.305 1.00 98.56 91 LEU A CA 1
ATOM 709 C C . LEU A 1 91 ? -5.013 -6.168 4.024 1.00 98.56 91 LEU A C 1
ATOM 711 O O . LEU A 1 91 ? -4.491 -7.227 4.361 1.00 98.56 91 LEU A O 1
ATOM 715 N N . GLU A 1 92 ? -6.315 -5.927 4.206 1.00 98.50 92 GLU A N 1
ATOM 716 C CA . GLU A 1 92 ? -7.240 -6.903 4.806 1.00 98.50 92 GLU A CA 1
ATOM 717 C C . GLU A 1 92 ? -7.335 -8.191 3.984 1.00 98.50 92 GLU A C 1
ATOM 719 O O . GLU A 1 92 ? -7.263 -9.289 4.538 1.00 98.50 92 GLU A O 1
ATOM 724 N N . ASN A 1 93 ? -7.441 -8.066 2.662 1.00 98.00 93 ASN A N 1
ATOM 725 C CA . ASN A 1 93 ? -7.458 -9.217 1.764 1.00 98.00 93 ASN A CA 1
ATOM 726 C C . ASN A 1 93 ? -6.103 -9.926 1.734 1.00 98.00 93 ASN A C 1
ATOM 728 O O . ASN A 1 93 ? -6.043 -11.152 1.710 1.00 98.00 93 ASN A O 1
ATOM 732 N N . ALA A 1 94 ? -5.008 -9.166 1.760 1.00 97.56 94 ALA A N 1
ATOM 733 C CA . ALA A 1 94 ? -3.669 -9.727 1.708 1.00 97.56 94 ALA A CA 1
ATOM 734 C C . ALA A 1 94 ? -3.355 -10.585 2.945 1.00 97.56 94 ALA A C 1
ATOM 736 O O . ALA A 1 94 ? -2.684 -11.599 2.803 1.00 97.56 94 ALA A O 1
ATOM 737 N N . LEU A 1 95 ? -3.915 -10.266 4.122 1.00 97.75 95 LEU A N 1
ATOM 738 C CA . LEU A 1 95 ? -3.821 -11.098 5.336 1.00 97.75 95 LEU A CA 1
ATOM 739 C C . LEU A 1 95 ? -4.411 -12.514 5.191 1.00 97.75 95 LEU A C 1
ATOM 741 O O . LEU A 1 95 ? -4.126 -13.369 6.035 1.00 97.75 95 LEU A O 1
ATOM 745 N N . GLN A 1 96 ? -5.240 -12.747 4.167 1.00 96.81 96 GLN A N 1
ATOM 746 C CA . GLN A 1 96 ? -5.841 -14.049 3.855 1.00 96.81 96 GLN A CA 1
ATOM 747 C C . GLN A 1 96 ? -4.976 -14.897 2.912 1.00 96.81 96 GLN A C 1
ATOM 749 O O . GLN A 1 96 ? -5.323 -16.043 2.632 1.00 96.81 96 GLN A O 1
ATOM 754 N N . LEU A 1 97 ? -3.873 -14.353 2.390 1.00 95.69 97 LEU A N 1
ATOM 755 C CA . LEU A 1 97 ? -2.971 -15.101 1.520 1.00 95.69 97 LEU A CA 1
ATOM 756 C C . LEU A 1 97 ? -2.202 -16.150 2.329 1.00 95.69 97 LEU A C 1
ATOM 758 O O . LEU A 1 97 ? -1.659 -15.853 3.390 1.00 95.69 97 LEU A O 1
ATOM 762 N N . GLU A 1 98 ? -2.082 -17.357 1.775 1.00 94.56 98 GLU A N 1
ATOM 763 C CA . GLU A 1 98 ? -1.336 -18.468 2.388 1.00 94.56 98 GLU A CA 1
ATOM 764 C C . GLU A 1 98 ? 0.132 -18.112 2.666 1.00 94.56 98 GLU A C 1
ATOM 766 O O . GLU A 1 98 ? 0.725 -18.565 3.638 1.00 94.56 98 GLU A O 1
ATOM 771 N N . ARG A 1 99 ? 0.714 -17.261 1.817 1.00 93.88 99 ARG A N 1
ATOM 772 C CA . ARG A 1 99 ? 2.129 -16.888 1.854 1.00 93.88 99 ARG A CA 1
ATOM 773 C C . ARG A 1 99 ? 2.465 -15.799 2.883 1.00 93.88 99 ARG A C 1
ATOM 775 O O . ARG A 1 99 ? 3.633 -15.448 2.997 1.00 93.88 99 ARG A O 1
ATOM 782 N N . VAL A 1 100 ? 1.475 -15.250 3.594 1.00 96.38 100 VAL A N 1
ATOM 783 C CA . VAL A 1 100 ? 1.709 -14.287 4.683 1.00 96.38 100 VAL A CA 1
ATOM 784 C C . VAL A 1 100 ? 2.263 -15.020 5.895 1.00 96.38 100 VAL A C 1
ATOM 786 O O . VAL A 1 100 ? 1.548 -15.781 6.552 1.00 96.38 100 VAL A O 1
ATOM 789 N N . ASP A 1 101 ? 3.527 -14.746 6.201 1.00 97.06 101 ASP A N 1
ATOM 790 C CA . ASP A 1 101 ? 4.162 -15.199 7.432 1.00 97.06 101 ASP A CA 1
ATOM 791 C C . ASP A 1 101 ? 3.824 -14.284 8.626 1.00 97.06 101 ASP A C 1
ATOM 793 O O . ASP A 1 101 ? 3.074 -13.306 8.516 1.00 97.06 101 ASP A O 1
ATOM 797 N N . ASP A 1 102 ? 4.344 -14.624 9.805 1.00 97.81 102 ASP A N 1
ATOM 798 C CA . ASP A 1 102 ? 4.064 -13.881 11.036 1.00 97.81 102 ASP A CA 1
ATOM 799 C C . ASP A 1 102 ? 4.604 -12.443 10.997 1.00 97.81 102 ASP A C 1
ATOM 801 O O . ASP A 1 102 ? 3.971 -11.531 11.536 1.00 97.81 102 ASP A O 1
ATOM 805 N N . LEU A 1 103 ? 5.735 -12.216 10.320 1.00 96.88 103 LEU A N 1
ATOM 806 C CA . LEU A 1 103 ? 6.348 -10.894 10.198 1.00 96.88 103 LEU A CA 1
ATOM 807 C C . LEU A 1 103 ? 5.543 -10.000 9.248 1.00 96.88 103 LEU A C 1
ATOM 809 O O . LEU A 1 103 ? 5.320 -8.820 9.531 1.00 96.88 103 LEU A O 1
ATOM 813 N N . ASP A 1 104 ? 5.079 -10.553 8.130 1.00 97.50 104 ASP A N 1
ATOM 814 C CA . ASP A 1 104 ? 4.155 -9.876 7.226 1.00 97.50 104 ASP A CA 1
ATOM 815 C C . ASP A 1 104 ? 2.843 -9.547 7.947 1.00 97.50 104 ASP A C 1
ATOM 817 O O . ASP A 1 104 ? 2.350 -8.420 7.855 1.00 97.50 104 ASP A O 1
ATOM 821 N N . ARG A 1 105 ? 2.306 -10.487 8.735 1.00 98.06 105 ARG A N 1
ATOM 822 C CA . ARG A 1 105 ? 1.077 -10.291 9.515 1.00 98.06 105 ARG A CA 1
ATOM 823 C C . ARG A 1 105 ? 1.211 -9.151 10.520 1.00 98.06 105 ARG A C 1
ATOM 825 O O . ARG A 1 105 ? 0.299 -8.329 10.619 1.00 98.06 105 ARG A O 1
ATOM 832 N N . GLU A 1 106 ? 2.330 -9.075 11.238 1.00 98.06 106 GLU A N 1
ATOM 833 C CA . GLU A 1 106 ? 2.629 -7.969 12.154 1.00 98.06 106 GLU A CA 1
ATOM 834 C C . GLU A 1 106 ? 2.635 -6.628 11.409 1.00 98.06 106 GLU A C 1
ATOM 836 O O . GLU A 1 106 ? 1.865 -5.726 11.751 1.00 98.06 106 GLU A O 1
ATOM 841 N N . ARG A 1 107 ? 3.416 -6.529 10.326 1.00 97.81 107 ARG A N 1
ATOM 842 C CA . ARG A 1 107 ? 3.524 -5.307 9.512 1.00 97.81 107 ARG A CA 1
ATOM 843 C C . ARG A 1 107 ? 2.183 -4.872 8.930 1.00 97.81 107 ARG A C 1
ATOM 845 O O . ARG A 1 107 ? 1.879 -3.678 8.888 1.00 97.81 107 ARG A O 1
ATOM 852 N N . PHE A 1 108 ? 1.374 -5.819 8.462 1.00 98.44 108 PHE A N 1
ATOM 853 C CA . PHE A 1 108 ? 0.076 -5.530 7.855 1.00 98.44 108 PHE A CA 1
ATOM 854 C C . PHE A 1 108 ? -0.904 -5.029 8.903 1.00 98.44 108 PHE A C 1
ATOM 856 O O . PHE A 1 108 ? -1.584 -4.033 8.665 1.00 98.44 108 PHE A O 1
ATOM 863 N N . ASN A 1 109 ? -0.950 -5.678 10.066 1.00 98.44 109 ASN A N 1
ATOM 864 C CA . ASN A 1 109 ? -1.809 -5.260 11.165 1.00 98.44 109 ASN A CA 1
ATOM 865 C C . ASN A 1 109 ? -1.419 -3.875 11.683 1.00 98.44 109 ASN A C 1
ATOM 867 O O . ASN A 1 109 ? -2.296 -3.024 11.829 1.00 98.44 109 ASN A O 1
ATOM 871 N N . GLU A 1 110 ? -0.126 -3.610 11.889 1.00 98.44 110 GLU A N 1
ATOM 872 C CA . GLU A 1 110 ? 0.364 -2.283 12.272 1.00 98.44 110 GLU A CA 1
ATOM 873 C C . GLU A 1 110 ? -0.078 -1.226 11.250 1.00 98.44 110 GLU A C 1
ATOM 875 O O . GLU A 1 110 ? -0.675 -0.204 11.602 1.00 98.44 110 GLU A O 1
ATOM 880 N N . LYS A 1 111 ? 0.144 -1.491 9.956 1.00 98.62 111 LYS A N 1
ATOM 881 C CA . LYS A 1 111 ? -0.221 -0.547 8.898 1.00 98.62 111 LYS A CA 1
ATOM 882 C C . LYS A 1 111 ? -1.729 -0.331 8.801 1.00 98.62 111 LYS A C 1
ATOM 884 O O . LYS A 1 111 ? -2.157 0.809 8.632 1.00 98.62 111 LYS A O 1
ATOM 889 N N . LEU A 1 112 ? -2.526 -1.387 8.954 1.00 98.56 112 LEU A N 1
ATOM 890 C CA . LEU A 1 112 ? -3.986 -1.318 8.975 1.00 98.56 112 LEU A CA 1
ATOM 891 C C . LEU A 1 112 ? -4.505 -0.454 10.120 1.00 98.56 112 LEU A C 1
ATOM 893 O O . LEU A 1 112 ? -5.411 0.344 9.895 1.00 98.56 112 LEU A O 1
ATOM 897 N N . GLN A 1 113 ? -3.937 -0.574 11.323 1.00 98.56 113 GLN A N 1
ATOM 898 C CA . GLN A 1 113 ? -4.329 0.272 12.455 1.00 98.56 113 GLN A CA 1
ATOM 899 C C . GLN A 1 113 ? -4.047 1.750 12.177 1.00 98.56 113 GLN A C 1
ATOM 901 O O . GLN A 1 113 ? -4.912 2.600 12.407 1.00 98.56 113 GLN A O 1
ATOM 906 N N . ILE A 1 114 ? -2.872 2.053 11.615 1.00 98.56 114 ILE A N 1
ATOM 907 C CA . ILE A 1 114 ? -2.507 3.419 11.221 1.00 98.56 114 ILE A CA 1
ATOM 908 C C . ILE A 1 114 ? -3.491 3.950 10.171 1.00 98.56 114 ILE A C 1
ATOM 910 O O . ILE A 1 114 ? -4.051 5.031 10.343 1.00 98.56 114 ILE A O 1
ATOM 914 N N . PHE A 1 115 ? -3.735 3.184 9.104 1.00 98.38 115 PHE A N 1
ATOM 915 C CA . PHE A 1 115 ? -4.619 3.596 8.012 1.00 98.38 115 PHE A CA 1
ATOM 916 C C . PHE A 1 115 ? -6.063 3.788 8.474 1.00 98.38 115 PHE A C 1
ATOM 918 O O . PHE A 1 115 ? -6.678 4.797 8.143 1.00 98.38 115 PHE A O 1
ATOM 925 N N . LYS A 1 116 ? -6.608 2.871 9.277 1.00 98.50 116 LYS A N 1
ATOM 926 C CA . LYS A 1 116 ? -7.978 2.992 9.796 1.00 98.50 116 LYS A CA 1
ATOM 927 C C . LYS A 1 116 ? -8.142 4.227 10.677 1.00 98.50 116 LYS A C 1
ATOM 929 O O . LYS A 1 116 ? -9.085 4.984 10.467 1.00 98.50 116 LYS A O 1
ATOM 934 N N . THR A 1 117 ? -7.200 4.464 11.591 1.00 98.44 117 THR A N 1
ATOM 935 C CA . THR A 1 117 ? -7.212 5.647 12.466 1.00 98.44 117 THR A CA 1
ATOM 936 C C . THR A 1 117 ? -7.180 6.937 11.647 1.00 98.44 117 THR A C 1
ATOM 938 O O . THR A 1 117 ? -8.073 7.772 11.770 1.00 98.44 117 THR A O 1
ATOM 941 N N . GLN A 1 118 ? -6.210 7.072 10.738 1.00 98.12 118 GLN A N 1
ATOM 942 C CA . GLN A 1 118 ? -6.073 8.273 9.910 1.00 98.12 118 GLN A CA 1
ATOM 943 C C . GLN A 1 118 ? -7.283 8.489 8.996 1.00 98.12 118 GLN A C 1
ATOM 945 O O . GLN A 1 118 ? -7.743 9.616 8.827 1.00 98.12 118 GLN A O 1
ATOM 950 N N . PHE A 1 119 ? -7.830 7.423 8.407 1.00 97.75 119 PHE A N 1
ATOM 951 C CA . PHE A 1 119 ? -8.993 7.545 7.533 1.00 97.75 119 PHE A CA 1
ATOM 952 C C . PHE A 1 119 ? -10.236 7.989 8.307 1.00 97.75 119 PHE A C 1
ATOM 954 O O . PHE A 1 119 ? -10.995 8.827 7.820 1.00 97.75 119 PHE A O 1
ATOM 961 N N . GLN A 1 120 ? -10.413 7.496 9.534 1.00 97.38 120 GLN A N 1
ATOM 962 C CA . GLN A 1 120 ? -11.488 7.938 10.416 1.00 97.38 120 GLN A CA 1
ATOM 963 C C . GLN A 1 120 ? -11.345 9.419 10.800 1.00 97.38 120 GLN A C 1
ATOM 965 O O . GLN A 1 120 ? -12.330 10.155 10.755 1.00 97.38 120 GLN A O 1
ATOM 970 N N . GLU A 1 121 ? -10.134 9.881 11.118 1.00 96.81 121 GLU A N 1
ATOM 971 C CA . GLU A 1 121 ? -9.862 11.301 11.384 1.00 96.81 121 GLU A CA 1
ATOM 972 C C . GLU A 1 121 ? -10.179 12.183 10.168 1.00 96.81 121 GLU A C 1
ATOM 974 O O . GLU A 1 121 ? -10.835 13.217 10.305 1.00 96.81 121 GLU A O 1
ATOM 979 N N . LEU A 1 122 ? -9.774 11.763 8.963 1.00 94.69 122 LEU A N 1
ATOM 980 C CA . LEU A 1 122 ? -10.087 12.473 7.718 1.00 94.69 122 LEU A CA 1
ATOM 981 C C . LEU A 1 122 ? -11.599 12.598 7.501 1.00 94.69 122 LEU A C 1
ATOM 983 O O . LEU A 1 122 ? -12.085 13.673 7.143 1.00 94.69 122 LEU A O 1
ATOM 987 N N . GLN A 1 123 ? -12.352 11.524 7.750 1.00 94.00 123 GLN A N 1
ATOM 988 C CA . GLN A 1 123 ? -13.811 11.535 7.644 1.00 94.00 123 GLN A CA 1
ATOM 989 C C . GLN A 1 123 ? -14.460 12.455 8.681 1.00 94.00 123 GLN A 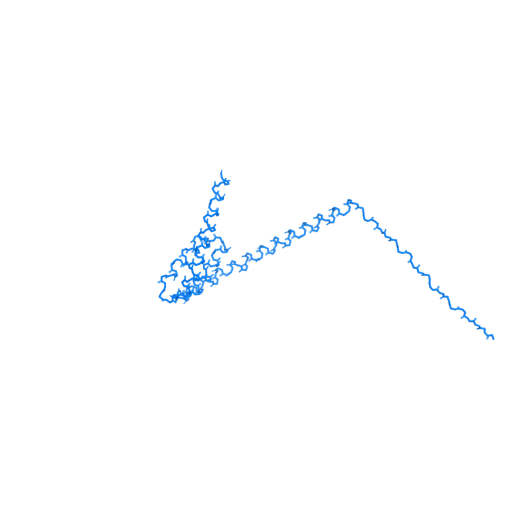C 1
ATOM 991 O O . GLN A 1 123 ? -15.366 13.215 8.336 1.00 94.00 123 GLN A O 1
ATOM 996 N N . LEU A 1 124 ? -13.989 12.422 9.931 1.00 95.19 124 LEU A N 1
ATOM 997 C CA . LEU A 1 124 ? -14.494 13.282 10.998 1.00 95.19 124 LEU A CA 1
ATOM 998 C C . LEU A 1 124 ? -14.252 14.761 10.677 1.00 95.19 124 LEU A C 1
ATOM 1000 O O . LEU A 1 124 ? -15.181 15.564 10.733 1.00 95.19 124 LEU A O 1
ATOM 1004 N N . ASN A 1 125 ? -13.034 15.113 10.269 1.00 93.25 125 ASN A N 1
ATOM 1005 C CA . ASN A 1 125 ? -12.678 16.484 9.907 1.00 93.25 125 ASN A CA 1
ATOM 1006 C C . ASN A 1 125 ? -13.505 16.987 8.713 1.00 93.25 125 ASN A C 1
ATOM 1008 O O . ASN A 1 125 ? -13.973 18.126 8.713 1.00 93.25 125 ASN A O 1
ATOM 1012 N N . ALA A 1 126 ? -13.746 16.127 7.720 1.00 91.19 126 ALA A N 1
ATOM 1013 C CA . ALA A 1 126 ? -14.601 16.451 6.582 1.00 91.19 126 ALA A CA 1
ATOM 1014 C C . ALA A 1 126 ? -16.080 16.627 6.970 1.00 91.19 126 ALA A C 1
ATOM 1016 O O . ALA A 1 126 ? -16.784 17.401 6.323 1.00 91.19 126 ALA A O 1
ATOM 1017 N N . ALA A 1 127 ? -16.561 15.921 7.998 1.00 89.81 127 ALA A N 1
ATOM 1018 C CA . ALA A 1 127 ? -17.925 16.057 8.505 1.00 89.81 127 ALA A CA 1
ATOM 1019 C C . ALA A 1 127 ? -18.114 17.333 9.339 1.00 89.81 127 ALA A C 1
ATOM 1021 O O . ALA A 1 127 ? -19.138 17.988 9.203 1.00 89.81 127 ALA A O 1
ATOM 1022 N N . VAL A 1 128 ? -17.126 17.703 10.162 1.00 91.00 128 VAL A N 1
ATOM 1023 C CA . VAL A 1 128 ? -17.155 18.925 10.992 1.00 91.00 128 VAL A CA 1
ATOM 1024 C C . VAL A 1 128 ? -17.001 20.200 10.151 1.00 91.00 128 VAL A C 1
ATOM 1026 O O . VAL A 1 128 ? -17.467 21.264 10.545 1.00 91.00 128 VAL A O 1
ATOM 1029 N N . SER A 1 129 ? -16.356 20.106 8.986 1.00 80.38 129 SER A N 1
ATOM 1030 C CA . SER A 1 129 ? -16.163 21.222 8.050 1.00 80.38 129 SER A CA 1
ATOM 1031 C C . SER A 1 129 ? -17.383 21.530 7.160 1.00 80.38 129 SER A C 1
ATOM 1033 O O . SER A 1 129 ? -17.302 22.461 6.352 1.00 80.38 129 SER A O 1
ATOM 1035 N N . LYS A 1 130 ? -18.463 20.746 7.235 1.00 64.25 130 LYS A N 1
ATOM 1036 C CA . LYS A 1 130 ? -19.700 20.939 6.460 1.00 64.25 130 LYS A CA 1
ATOM 1037 C C . LYS A 1 130 ? -20.781 21.585 7.313 1.00 64.25 130 LYS A C 1
ATOM 1039 O O . LYS A 1 130 ? -21.516 22.417 6.740 1.00 64.25 130 LYS A O 1
#

Foldseek 3Di:
DDDDDDDDDDDDDDDDDDDDPVNVVVVVVVVVVVVVVVVVVVVVVVLVVLVVQLVVLVVVCVVCVLDLVSLQSNLVSCVVNVVLVVSLVSLVVNCVRPPQDPVSVVVSVVVNVVSVVVVVVVVVVVVVVD

pLDDT: mean 84.91, std 15.93, range [41.53, 98.69]

Secondary structure (DSSP, 8-state):
----PPPPPPPP--------HHHHHHHHHHHHHHHHHHHHHHHHHHHHHHHHHHHHHHHHHHH-TT-HHHHHHHHHHHHHTT-HHHHHHHHHHHTTSTT--HHHHHHHHHHHHHHHHHHHHHHHHHHHT-

Sequence (130 aa):
GASAEAERPRHPRISNHTLNSQTSFRIAAVTSGLVVLTYSAISVQQMSVWRNDSALWKQASQVSPELPVVQYQYALAEWRTGEHQAAITRLENALQLERVDDLDRERFNEKLQIFKTQFQELQLNAAVSK